Protein AF-A0ABD3VM68-F1 (afdb_monomer)

Structure (mmCIF, N/CA/C/O backbone):
data_AF-A0ABD3VM68-F1
#
_entry.id   AF-A0ABD3VM68-F1
#
loop_
_atom_site.group_PDB
_atom_site.id
_atom_site.type_symbol
_atom_site.label_atom_id
_atom_site.label_alt_id
_atom_site.label_comp_id
_atom_site.label_asym_id
_atom_site.label_entity_id
_atom_site.label_seq_id
_atom_site.pdbx_PDB_ins_code
_atom_site.Cartn_x
_atom_site.Cartn_y
_atom_site.Cartn_z
_atom_site.occupancy
_atom_site.B_iso_or_equiv
_atom_site.auth_seq_id
_atom_site.auth_comp_id
_atom_site.auth_asym_id
_atom_site.auth_atom_id
_atom_site.pdbx_PDB_model_num
ATOM 1 N N . MET A 1 1 ? 19.686 -3.189 -0.841 1.00 75.69 1 MET A N 1
ATOM 2 C CA . MET A 1 1 ? 19.330 -3.457 -2.252 1.00 75.69 1 MET A CA 1
ATOM 3 C C . MET A 1 1 ? 19.280 -4.953 -2.519 1.00 75.69 1 MET A C 1
ATOM 5 O O . MET A 1 1 ? 19.895 -5.694 -1.761 1.00 75.69 1 MET A O 1
ATOM 9 N N . GLY A 1 2 ? 18.514 -5.391 -3.524 1.00 84.12 2 GLY A N 1
ATOM 10 C CA . GLY A 1 2 ? 18.447 -6.793 -3.955 1.00 84.12 2 GLY A CA 1
ATOM 11 C C . GLY A 1 2 ? 19.368 -7.103 -5.142 1.00 84.12 2 GLY A C 1
ATOM 12 O O . GLY A 1 2 ? 20.052 -6.215 -5.642 1.00 84.12 2 GLY A O 1
ATOM 13 N N . HIS A 1 3 ? 19.389 -8.363 -5.585 1.00 90.50 3 HIS A N 1
ATOM 14 C CA . HIS A 1 3 ? 20.303 -8.884 -6.618 1.00 90.50 3 HIS A CA 1
ATOM 15 C C . HIS A 1 3 ? 19.588 -9.403 -7.878 1.00 90.50 3 HIS A C 1
ATOM 17 O O . HIS A 1 3 ? 20.193 -10.060 -8.721 1.00 90.50 3 HIS A O 1
ATOM 23 N N . HIS A 1 4 ? 18.287 -9.142 -8.007 1.00 91.50 4 HIS A N 1
ATOM 24 C CA . HIS A 1 4 ? 17.451 -9.669 -9.087 1.00 91.50 4 HIS A CA 1
ATOM 25 C C . HIS A 1 4 ? 16.913 -8.600 -10.046 1.00 91.50 4 HIS A C 1
ATOM 27 O O . HIS A 1 4 ? 15.976 -8.889 -10.795 1.00 91.50 4 HIS A O 1
ATOM 33 N N . GLY A 1 5 ? 17.484 -7.390 -10.032 1.00 86.69 5 GLY A N 1
ATOM 34 C CA . GLY A 1 5 ? 17.159 -6.344 -11.009 1.00 86.69 5 GLY A CA 1
ATOM 35 C C . GLY A 1 5 ? 17.395 -6.792 -12.457 1.00 86.69 5 GLY A C 1
ATOM 36 O O . GLY A 1 5 ? 18.094 -7.776 -12.701 1.00 86.69 5 GLY A O 1
ATOM 37 N N . ILE A 1 6 ? 16.780 -6.091 -13.410 1.00 90.06 6 ILE A N 1
ATOM 38 C CA . ILE A 1 6 ? 16.880 -6.382 -14.845 1.00 90.06 6 ILE A CA 1
ATOM 39 C C . ILE A 1 6 ? 17.162 -5.105 -15.639 1.00 90.06 6 ILE A C 1
ATOM 41 O O . ILE A 1 6 ? 16.769 -4.014 -15.234 1.00 90.06 6 ILE A O 1
ATOM 45 N N . GLY A 1 7 ? 17.789 -5.266 -16.802 1.00 86.19 7 GLY A N 1
ATOM 46 C CA . GLY A 1 7 ? 18.045 -4.182 -17.740 1.00 86.19 7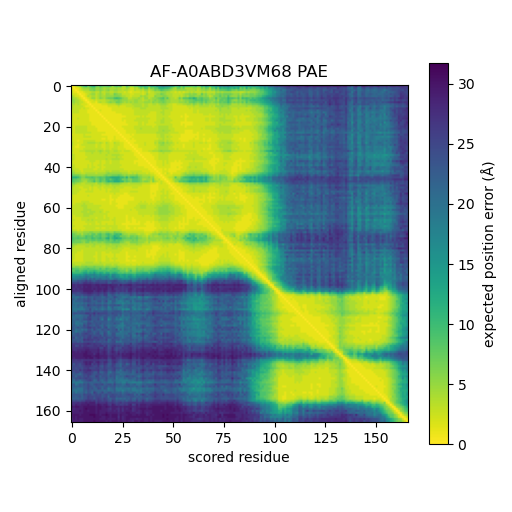 GLY A CA 1
ATOM 47 C C . GLY A 1 7 ? 19.372 -3.480 -17.484 1.00 86.19 7 GLY A C 1
ATOM 48 O O . GLY A 1 7 ? 20.139 -3.841 -16.592 1.00 86.19 7 GLY A O 1
ATOM 49 N N . MET A 1 8 ? 19.652 -2.487 -18.321 1.00 87.56 8 MET A N 1
ATOM 50 C CA . MET A 1 8 ? 20.841 -1.655 -18.200 1.00 87.56 8 MET A CA 1
ATOM 51 C C . MET A 1 8 ? 20.544 -0.474 -17.276 1.00 87.56 8 MET A C 1
ATOM 53 O O . MET A 1 8 ? 19.513 0.184 -17.426 1.00 87.56 8 MET A O 1
ATOM 57 N N . MET A 1 9 ? 21.444 -0.209 -16.328 1.00 88.69 9 MET A N 1
ATOM 58 C CA . MET A 1 9 ? 21.308 0.932 -15.428 1.00 88.69 9 MET A CA 1
ATOM 59 C C . MET A 1 9 ? 21.395 2.234 -16.226 1.00 88.69 9 MET A C 1
ATOM 61 O O . MET A 1 9 ? 22.332 2.433 -16.996 1.00 88.69 9 MET A O 1
ATOM 65 N N . THR A 1 10 ? 20.413 3.110 -16.041 1.00 93.12 10 THR A N 1
ATOM 66 C CA . THR A 1 10 ? 20.423 4.475 -16.580 1.00 93.12 10 THR A CA 1
ATOM 67 C C . THR A 1 10 ? 20.806 5.461 -15.476 1.00 93.12 10 THR A C 1
ATOM 69 O O . THR A 1 10 ? 20.719 5.114 -14.299 1.00 93.12 10 THR A O 1
ATOM 72 N N . ASP A 1 11 ? 21.156 6.701 -15.832 1.00 96.44 11 ASP A N 1
ATOM 73 C CA . ASP A 1 11 ? 21.403 7.783 -14.857 1.00 96.44 11 ASP A CA 1
ATOM 74 C C . ASP A 1 11 ? 20.227 7.943 -13.872 1.00 96.44 11 ASP A C 1
ATOM 76 O O . ASP A 1 11 ? 20.409 8.036 -12.661 1.00 96.44 11 ASP A O 1
ATOM 80 N N . ASN A 1 12 ? 18.988 7.855 -14.368 1.00 94.25 12 ASN A N 1
ATOM 81 C CA . ASN A 1 12 ? 17.793 7.884 -13.520 1.00 94.25 12 ASN A CA 1
ATOM 82 C C . ASN A 1 12 ? 17.725 6.686 -12.559 1.00 94.25 12 ASN A C 1
ATOM 84 O O . ASN A 1 12 ? 17.323 6.842 -11.406 1.00 94.25 12 ASN A O 1
ATOM 88 N N . GLY A 1 13 ? 18.121 5.498 -13.023 1.00 93.81 13 GLY A N 1
ATOM 89 C CA . GLY A 1 13 ? 18.197 4.302 -12.189 1.00 93.81 13 GLY A CA 1
ATOM 90 C C . GLY A 1 13 ? 19.233 4.441 -11.073 1.00 93.81 13 GLY A C 1
ATOM 91 O O . GLY A 1 13 ? 18.943 4.111 -9.925 1.00 93.81 13 GLY A O 1
ATOM 92 N N . GLU A 1 14 ? 20.404 4.999 -11.376 1.00 94.88 14 GLU A N 1
ATOM 93 C CA . GLU A 1 14 ? 21.450 5.263 -10.384 1.00 94.88 14 GLU A CA 1
ATOM 94 C C . GLU A 1 14 ? 20.993 6.287 -9.336 1.00 94.88 14 GLU A C 1
ATOM 96 O O . GLU A 1 14 ? 21.108 6.041 -8.135 1.00 94.88 14 GLU A O 1
ATOM 101 N N . ARG A 1 15 ? 20.358 7.386 -9.763 1.00 96.94 15 ARG A N 1
ATOM 102 C CA . ARG A 1 15 ? 19.760 8.373 -8.846 1.00 96.94 15 ARG A CA 1
ATOM 103 C C . ARG A 1 15 ? 18.705 7.751 -7.935 1.00 96.94 15 ARG A C 1
ATOM 105 O O . ARG A 1 15 ? 18.682 8.046 -6.741 1.00 96.94 15 ARG A O 1
ATOM 112 N N . LEU A 1 16 ? 17.851 6.875 -8.472 1.00 95.44 16 LEU A N 1
ATOM 113 C CA . LEU A 1 16 ? 16.853 6.158 -7.678 1.00 95.44 16 LEU A CA 1
ATOM 114 C C . LEU A 1 16 ? 17.511 5.251 -6.632 1.00 95.44 16 LEU A C 1
ATOM 116 O O . LEU A 1 16 ? 17.042 5.174 -5.494 1.00 95.44 16 LEU A O 1
ATOM 120 N N . ILE A 1 17 ? 18.596 4.570 -7.004 1.00 94.75 17 ILE A N 1
ATOM 121 C CA . ILE A 1 17 ? 19.368 3.719 -6.097 1.00 94.75 17 ILE A CA 1
ATOM 122 C C . ILE A 1 17 ? 19.980 4.544 -4.971 1.00 94.75 17 ILE A C 1
ATOM 124 O O . ILE A 1 17 ? 19.795 4.174 -3.810 1.00 94.75 17 ILE A O 1
ATOM 128 N N . ASN A 1 18 ? 20.631 5.660 -5.300 1.00 96.75 18 ASN A N 1
ATOM 129 C CA . ASN A 1 18 ? 21.248 6.553 -4.321 1.00 96.75 18 ASN A CA 1
ATOM 130 C C . ASN A 1 18 ? 20.197 7.093 -3.345 1.00 96.75 18 ASN A C 1
ATOM 132 O O . ASN A 1 18 ? 20.345 6.940 -2.134 1.00 96.75 18 ASN A O 1
ATOM 136 N N . PHE A 1 19 ? 19.062 7.579 -3.860 1.00 97.25 19 PHE A N 1
ATOM 137 C CA . PHE A 1 19 ? 17.934 8.014 -3.034 1.00 97.25 19 PHE A CA 1
ATOM 138 C C . PHE A 1 19 ? 17.450 6.908 -2.085 1.00 97.25 19 PHE A C 1
ATOM 140 O O . PHE A 1 19 ? 17.220 7.149 -0.898 1.00 97.25 19 PHE A O 1
ATOM 147 N N . CYS A 1 20 ? 17.310 5.676 -2.582 1.00 96.94 20 CYS A N 1
ATOM 148 C CA . CYS A 1 20 ? 16.874 4.560 -1.749 1.00 96.94 20 CYS A CA 1
ATOM 149 C C . CYS A 1 20 ? 17.909 4.188 -0.679 1.00 96.94 20 CYS A C 1
ATOM 151 O O . CYS A 1 20 ? 17.527 3.860 0.442 1.00 96.94 20 CYS A O 1
ATOM 153 N N . GLN A 1 21 ? 19.200 4.229 -1.007 1.00 95.56 21 GLN A N 1
ATOM 154 C CA . GLN A 1 21 ? 20.279 3.940 -0.062 1.00 95.56 21 GLN A CA 1
ATOM 155 C C . GLN A 1 21 ? 20.341 4.980 1.060 1.00 95.56 21 GLN A C 1
ATOM 157 O O . GLN A 1 21 ? 20.438 4.599 2.224 1.00 95.56 21 GLN A O 1
ATOM 162 N N . GLU A 1 22 ? 20.219 6.266 0.728 1.00 97.62 22 GLU A N 1
ATOM 163 C CA . GLU A 1 22 ? 20.254 7.366 1.699 1.00 97.62 22 GLU A CA 1
ATOM 164 C C . GLU A 1 22 ? 19.075 7.337 2.684 1.00 97.62 22 GLU A C 1
ATOM 166 O O . GLU A 1 22 ? 19.214 7.757 3.831 1.00 97.62 22 GLU A O 1
ATOM 171 N N . ASN A 1 23 ? 17.922 6.807 2.264 1.00 97.69 23 ASN A N 1
ATOM 172 C CA . ASN A 1 23 ? 16.674 6.852 3.035 1.00 97.69 23 ASN A CA 1
ATOM 173 C C . ASN A 1 23 ? 16.276 5.509 3.681 1.00 97.69 23 ASN A C 1
ATOM 175 O O . ASN A 1 23 ? 15.133 5.356 4.118 1.00 97.69 23 ASN A O 1
ATOM 179 N N . ASP A 1 24 ? 17.185 4.526 3.725 1.00 96.88 24 ASP A N 1
ATOM 180 C CA . ASP A 1 24 ? 16.896 3.145 4.152 1.00 96.88 24 ASP A CA 1
ATOM 181 C C . ASP A 1 24 ? 15.634 2.592 3.463 1.00 96.88 24 ASP A C 1
ATOM 183 O O . ASP A 1 24 ? 14.681 2.136 4.095 1.00 96.88 24 ASP A O 1
ATOM 187 N N . LEU A 1 25 ? 15.588 2.689 2.135 1.00 97.44 25 LEU A N 1
ATOM 188 C CA . LEU A 1 25 ? 14.525 2.144 1.301 1.00 97.44 25 LEU A CA 1
ATOM 189 C C . LEU A 1 25 ? 15.037 0.960 0.478 1.00 97.44 25 LEU A C 1
ATOM 191 O O . LEU A 1 25 ? 16.215 0.832 0.142 1.00 97.44 25 LEU A O 1
ATOM 195 N N . VAL A 1 26 ? 14.116 0.073 0.120 1.00 96.25 26 VAL A N 1
ATOM 196 C CA . VAL A 1 26 ? 14.404 -1.140 -0.635 1.00 96.25 26 VAL A CA 1
ATOM 197 C C . VAL A 1 26 ? 13.507 -1.211 -1.863 1.00 96.25 26 VAL A C 1
ATOM 199 O O . VAL A 1 26 ? 12.281 -1.190 -1.751 1.00 96.25 26 VAL A O 1
ATOM 202 N N . ILE A 1 27 ? 14.126 -1.356 -3.038 1.00 96.50 27 ILE A N 1
ATOM 203 C CA . ILE A 1 27 ? 13.429 -1.553 -4.314 1.00 96.50 27 ILE A CA 1
ATOM 204 C C . ILE A 1 27 ? 12.946 -3.003 -4.396 1.00 96.50 27 ILE A C 1
ATOM 206 O O . ILE A 1 27 ? 13.725 -3.922 -4.663 1.00 96.50 27 ILE A O 1
ATOM 210 N N . GLY A 1 28 ? 11.650 -3.217 -4.188 1.00 95.88 28 GLY A N 1
ATOM 211 C CA . GLY A 1 28 ? 11.039 -4.540 -4.082 1.00 95.88 28 GLY A CA 1
ATOM 212 C C . GLY A 1 28 ? 11.221 -5.415 -5.322 1.00 95.88 28 GLY A C 1
ATOM 213 O O . GLY A 1 28 ? 11.509 -6.603 -5.197 1.00 95.88 28 GLY A O 1
ATOM 214 N N . GLY A 1 29 ? 11.165 -4.816 -6.516 1.00 92.88 29 GLY A N 1
ATOM 215 C CA . GLY A 1 29 ? 11.375 -5.519 -7.790 1.00 92.88 29 GLY A CA 1
ATOM 216 C C . GLY A 1 29 ? 12.775 -6.127 -7.963 1.00 92.88 29 GLY A C 1
ATOM 217 O O . GLY A 1 29 ? 12.972 -6.940 -8.858 1.00 92.88 29 GLY A O 1
ATOM 218 N N . THR A 1 30 ? 13.740 -5.769 -7.105 1.00 93.00 30 THR A N 1
ATOM 219 C CA . THR A 1 30 ? 15.103 -6.332 -7.120 1.00 93.00 30 THR A CA 1
ATOM 220 C C . THR A 1 30 ? 15.316 -7.454 -6.102 1.00 93.00 30 THR A C 1
ATOM 222 O O . THR A 1 30 ? 16.372 -8.084 -6.115 1.00 93.00 30 THR A O 1
ATOM 225 N N . LEU A 1 31 ? 14.352 -7.715 -5.208 1.00 94.38 31 LEU A N 1
ATOM 226 C CA . LEU A 1 31 ? 14.521 -8.652 -4.088 1.00 94.38 31 LEU A CA 1
ATOM 227 C C . LEU A 1 31 ? 14.161 -10.096 -4.415 1.00 94.38 31 LEU A C 1
ATOM 229 O O . LEU A 1 31 ? 14.655 -10.999 -3.747 1.00 94.38 31 LEU A O 1
ATOM 233 N N . PHE A 1 32 ? 13.300 -10.321 -5.405 1.00 94.62 32 PHE A N 1
ATOM 234 C CA . PHE A 1 32 ? 12.731 -11.637 -5.678 1.00 94.62 32 PHE A CA 1
ATOM 235 C C . PHE A 1 32 ? 13.221 -12.190 -7.014 1.00 94.62 32 PHE A C 1
ATOM 237 O O . PHE A 1 32 ? 13.226 -11.505 -8.041 1.00 94.62 32 PHE A O 1
ATOM 244 N N . GLY A 1 33 ? 13.633 -13.456 -6.996 1.00 95.25 33 GLY A N 1
ATOM 245 C CA . GLY A 1 33 ? 14.082 -14.172 -8.180 1.00 95.25 33 GLY A CA 1
ATOM 246 C C . GLY A 1 33 ? 12.908 -14.582 -9.058 1.00 95.25 33 GLY A C 1
ATOM 247 O O . GLY A 1 33 ? 12.320 -15.638 -8.847 1.00 95.25 33 GLY A O 1
ATOM 248 N N . HIS A 1 34 ? 12.597 -13.768 -10.066 1.00 95.75 34 HIS A N 1
ATOM 249 C CA . HIS A 1 34 ? 11.583 -14.080 -11.079 1.00 95.75 34 HIS A CA 1
ATOM 250 C C . HIS A 1 34 ? 12.170 -14.191 -12.484 1.00 95.75 34 HIS A C 1
ATOM 252 O O . HIS A 1 34 ? 13.267 -13.699 -12.752 1.00 95.75 34 HIS A O 1
ATOM 258 N N . LYS A 1 35 ? 11.400 -14.792 -13.399 1.00 95.12 35 LYS A N 1
ATOM 259 C CA . LYS A 1 35 ? 11.65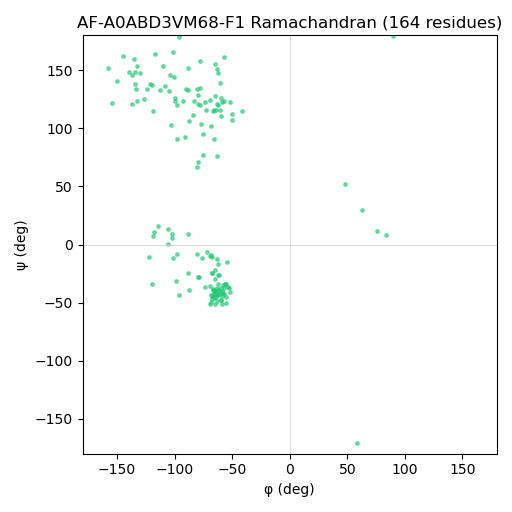7 -14.692 -14.844 1.00 95.12 35 LYS A CA 1
ATOM 260 C C . LYS A 1 35 ? 11.510 -13.239 -15.300 1.00 95.12 35 LYS A C 1
ATOM 262 O O . LYS A 1 35 ? 10.674 -12.517 -14.762 1.00 95.12 35 LYS A O 1
ATOM 267 N N . ASP A 1 36 ? 12.234 -12.851 -16.340 1.00 94.25 36 ASP A N 1
ATOM 268 C CA . ASP A 1 36 ? 12.261 -11.477 -16.866 1.00 94.25 36 ASP A CA 1
ATOM 269 C C . ASP A 1 36 ? 10.885 -10.955 -17.279 1.00 94.25 36 ASP A C 1
ATOM 271 O O . ASP A 1 36 ? 10.540 -9.799 -17.018 1.00 94.25 36 ASP A O 1
ATOM 275 N N . ILE A 1 37 ? 10.032 -11.841 -17.804 1.00 93.19 37 ILE A N 1
ATOM 276 C CA . ILE A 1 37 ? 8.642 -11.496 -18.104 1.00 93.19 37 ILE A CA 1
ATOM 277 C C . ILE A 1 37 ? 7.917 -10.953 -16.860 1.00 93.19 37 ILE A C 1
ATOM 279 O O . ILE A 1 37 ? 7.120 -10.034 -16.942 1.00 93.19 37 ILE A O 1
ATOM 283 N N . HIS A 1 38 ? 8.237 -11.433 -15.667 1.00 95.88 38 HIS A N 1
ATOM 284 C CA . HIS A 1 38 ? 7.602 -10.993 -14.430 1.00 95.88 38 HIS A CA 1
ATOM 285 C C . HIS A 1 38 ? 8.288 -9.782 -13.774 1.00 95.88 38 HIS A C 1
ATOM 287 O O . HIS A 1 38 ? 7.926 -9.430 -12.651 1.00 95.88 38 HIS A O 1
ATOM 293 N N . LYS A 1 39 ? 9.252 -9.146 -14.454 1.00 95.19 39 LYS A N 1
ATOM 294 C CA . LYS A 1 39 ? 9.995 -7.969 -13.971 1.00 95.19 39 LYS A CA 1
ATOM 295 C C . LYS A 1 39 ? 9.846 -6.734 -14.859 1.00 95.19 39 LYS A C 1
ATOM 297 O O . LYS A 1 39 ? 9.868 -5.624 -14.342 1.00 95.19 39 LYS A O 1
ATOM 302 N N . LEU A 1 40 ? 9.722 -6.921 -16.173 1.00 95.12 40 LEU A N 1
ATOM 303 C CA . LEU A 1 40 ? 9.575 -5.823 -17.135 1.00 95.12 40 LEU A CA 1
ATOM 304 C C . LEU A 1 40 ? 8.166 -5.229 -17.039 1.00 95.12 40 LEU A C 1
ATOM 306 O O . LEU A 1 40 ? 7.189 -5.962 -17.203 1.00 95.12 40 LEU A O 1
ATOM 310 N N . THR A 1 41 ? 8.076 -3.928 -16.773 1.00 95.38 41 THR A N 1
ATOM 311 C CA . THR A 1 41 ? 6.819 -3.224 -16.475 1.00 95.38 41 THR A CA 1
ATOM 312 C C . THR A 1 41 ? 6.276 -2.445 -17.662 1.00 95.38 41 THR A C 1
ATOM 314 O O . THR A 1 41 ? 5.126 -2.041 -17.628 1.00 95.38 41 THR A O 1
ATOM 317 N N . TRP A 1 42 ? 7.062 -2.271 -18.722 1.00 95.31 42 TRP A N 1
ATOM 318 C CA . TRP A 1 42 ? 6.672 -1.501 -19.897 1.00 95.31 42 TRP A CA 1
ATOM 319 C C . TRP A 1 42 ? 7.127 -2.182 -21.186 1.00 95.31 42 TRP A C 1
ATOM 321 O O . TRP A 1 42 ? 8.147 -2.881 -21.210 1.00 95.31 42 TRP A O 1
ATOM 331 N N . THR A 1 43 ? 6.361 -2.001 -22.262 1.00 94.31 43 THR A N 1
ATOM 332 C CA . THR A 1 43 ? 6.689 -2.459 -23.617 1.00 94.31 43 THR A CA 1
ATOM 333 C C . THR A 1 43 ? 6.433 -1.353 -24.629 1.00 94.31 43 THR A C 1
ATOM 335 O O . THR A 1 43 ? 5.373 -0.747 -24.628 1.00 94.31 43 THR A O 1
ATOM 338 N N . SER A 1 44 ? 7.371 -1.123 -25.546 1.00 94.25 44 SER A N 1
ATOM 339 C CA . SER A 1 44 ? 7.208 -0.103 -26.578 1.00 94.25 44 SER A CA 1
ATOM 340 C C . SER A 1 44 ? 6.058 -0.418 -27.543 1.00 94.25 44 SER A C 1
ATOM 342 O O . SER A 1 44 ? 5.750 -1.594 -27.779 1.00 94.25 44 SER A O 1
ATOM 344 N N . PRO A 1 45 ? 5.468 0.604 -28.194 1.00 90.25 45 PRO A N 1
ATOM 345 C CA . PRO A 1 45 ? 4.541 0.390 -29.298 1.00 90.25 45 PRO A CA 1
ATOM 346 C C . PRO A 1 45 ? 5.156 -0.540 -30.357 1.00 90.25 45 PRO A C 1
ATOM 348 O O . PRO A 1 45 ? 6.249 -0.293 -30.872 1.00 90.25 45 PRO A O 1
ATOM 351 N N . GLY A 1 46 ? 4.476 -1.650 -30.650 1.00 87.62 46 GLY A N 1
ATOM 352 C CA . GLY A 1 46 ? 4.970 -2.684 -31.568 1.00 87.62 46 GLY A CA 1
ATOM 353 C C . GLY A 1 46 ? 5.924 -3.719 -30.953 1.00 87.62 46 GLY A C 1
ATOM 354 O O . GLY A 1 46 ? 6.489 -4.519 -31.694 1.00 87.62 46 GLY A O 1
ATOM 355 N N . GLY A 1 47 ? 6.118 -3.730 -29.630 1.00 87.19 47 GLY A N 1
ATOM 356 C CA . GLY A 1 47 ? 6.756 -4.839 -28.910 1.00 87.19 47 GLY A CA 1
ATOM 357 C C . GLY A 1 47 ? 8.277 -4.941 -29.039 1.00 87.19 47 GLY A C 1
ATOM 358 O O . GLY A 1 47 ? 8.848 -5.964 -28.671 1.00 87.19 47 GLY A O 1
ATOM 359 N N . ARG A 1 48 ? 8.945 -3.914 -29.577 1.00 89.75 48 ARG A N 1
ATOM 360 C CA . ARG A 1 48 ? 10.379 -3.972 -29.925 1.00 89.75 48 ARG A CA 1
ATOM 361 C C . ARG A 1 48 ? 11.315 -3.793 -28.733 1.00 89.75 48 ARG A C 1
ATOM 363 O O . ARG A 1 48 ? 12.441 -4.273 -28.776 1.00 89.75 48 ARG A O 1
ATOM 370 N N . ALA A 1 49 ? 10.874 -3.076 -27.705 1.00 91.75 49 ALA A N 1
ATOM 371 C CA . ALA A 1 49 ? 11.660 -2.801 -26.513 1.00 91.75 49 ALA A CA 1
ATOM 372 C C . ALA A 1 49 ? 10.819 -3.037 -25.263 1.00 91.75 49 ALA A C 1
ATOM 374 O O . ALA A 1 49 ? 9.607 -2.829 -25.269 1.00 91.75 49 ALA A O 1
ATOM 375 N N . GLN A 1 50 ? 11.473 -3.464 -24.188 1.00 93.62 50 GLN A N 1
ATOM 376 C CA . GLN A 1 50 ? 10.858 -3.641 -22.880 1.00 93.62 50 GLN A CA 1
ATOM 377 C C . GLN A 1 50 ? 11.796 -3.090 -21.815 1.00 93.62 50 GLN A C 1
ATOM 379 O O . GLN A 1 50 ? 13.017 -3.179 -21.951 1.00 93.62 50 GLN A O 1
ATOM 384 N N . SER A 1 51 ? 11.233 -2.531 -20.752 1.00 93.25 51 SER A N 1
ATOM 385 C CA . SER A 1 51 ? 12.011 -1.955 -19.658 1.00 93.25 51 SER A CA 1
ATOM 386 C C . SER A 1 51 ? 11.320 -2.171 -18.315 1.00 93.25 51 SER A C 1
ATOM 388 O O . SER A 1 51 ? 10.135 -2.506 -18.234 1.00 93.25 51 SER A O 1
ATOM 390 N N . GLN A 1 52 ? 12.095 -2.024 -17.244 1.00 93.75 52 GLN A N 1
ATOM 391 C CA . GLN A 1 52 ? 11.586 -1.900 -15.887 1.00 93.75 52 GLN A CA 1
ATOM 392 C C . GLN A 1 52 ? 11.676 -0.421 -15.509 1.00 93.75 52 GLN A C 1
ATOM 394 O O . GLN A 1 52 ? 12.770 0.072 -15.252 1.00 93.75 52 GLN A O 1
ATOM 399 N N . ILE A 1 53 ? 10.545 0.280 -15.538 1.00 93.88 53 ILE A N 1
ATOM 400 C CA . ILE A 1 53 ? 10.466 1.719 -15.221 1.00 93.88 53 ILE A CA 1
ATOM 401 C C . ILE A 1 53 ? 9.493 2.020 -14.080 1.00 93.88 53 ILE A C 1
ATOM 403 O O . ILE A 1 53 ? 9.510 3.115 -13.527 1.00 93.88 53 ILE A O 1
ATOM 407 N N . ASP A 1 54 ? 8.705 1.025 -13.678 1.00 94.88 54 ASP A N 1
ATOM 408 C CA . ASP A 1 54 ? 7.806 1.097 -12.537 1.00 94.88 54 ASP A CA 1
ATOM 409 C C . ASP A 1 54 ? 8.398 0.293 -11.375 1.00 94.88 54 ASP A C 1
ATOM 411 O O . ASP A 1 54 ? 8.833 -0.854 -11.531 1.00 94.88 54 ASP A O 1
ATOM 415 N N . HIS A 1 55 ? 8.413 0.885 -10.181 1.00 95.31 55 HIS A N 1
ATOM 416 C CA . HIS A 1 55 ? 9.019 0.277 -9.002 1.00 95.31 55 HIS A CA 1
ATOM 417 C C . HIS A 1 55 ? 8.111 0.398 -7.780 1.00 95.31 55 HIS A C 1
ATOM 419 O O . HIS A 1 55 ? 7.552 1.453 -7.497 1.00 95.31 55 HIS A O 1
ATOM 425 N N . ILE A 1 56 ? 8.032 -0.682 -7.002 1.00 97.44 56 ILE A N 1
ATOM 426 C CA . ILE A 1 56 ? 7.474 -0.656 -5.648 1.00 97.44 56 ILE A CA 1
ATOM 427 C C . ILE A 1 56 ? 8.636 -0.593 -4.666 1.00 97.44 56 ILE A C 1
ATOM 429 O O . ILE A 1 56 ? 9.518 -1.456 -4.681 1.00 97.44 56 ILE A O 1
ATOM 433 N N . ILE A 1 57 ? 8.627 0.428 -3.816 1.00 97.50 57 ILE A N 1
ATOM 434 C CA . ILE A 1 57 ? 9.688 0.720 -2.856 1.00 97.50 57 ILE A CA 1
ATOM 435 C C . ILE A 1 57 ? 9.094 0.675 -1.451 1.00 97.50 57 ILE A C 1
ATOM 437 O O . ILE A 1 57 ? 7.994 1.171 -1.213 1.00 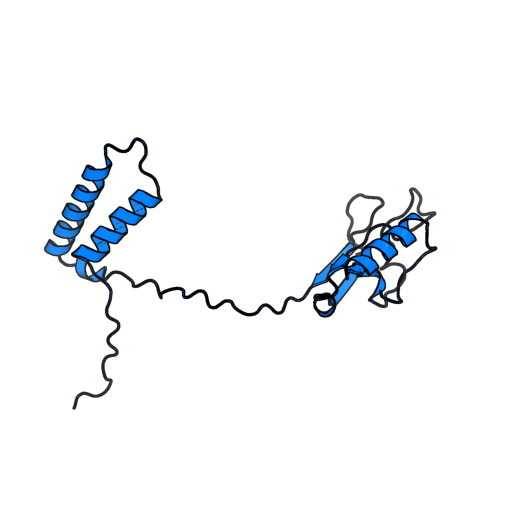97.50 57 ILE A O 1
ATOM 441 N N . ILE A 1 58 ? 9.815 0.058 -0.518 1.00 96.62 58 ILE A N 1
ATOM 442 C CA . ILE A 1 58 ? 9.396 -0.074 0.879 1.00 96.62 58 ILE A CA 1
ATOM 443 C C . ILE A 1 58 ? 10.525 0.356 1.809 1.00 96.62 58 ILE A C 1
ATOM 445 O O . ILE A 1 58 ? 11.696 0.152 1.503 1.00 96.62 58 ILE A O 1
ATOM 449 N N . ASN A 1 59 ? 10.182 0.918 2.967 1.00 96.56 59 ASN A N 1
ATOM 450 C CA . ASN A 1 59 ? 11.169 1.201 4.003 1.00 96.56 59 ASN A CA 1
ATOM 451 C C . ASN A 1 59 ? 11.856 -0.097 4.478 1.00 96.56 59 ASN A C 1
ATOM 453 O O . ASN A 1 59 ? 11.203 -1.129 4.668 1.00 96.56 59 ASN A O 1
ATOM 457 N N . GLY A 1 60 ? 13.170 -0.033 4.684 1.00 95.31 60 GLY A N 1
ATOM 458 C CA . GLY A 1 60 ? 14.053 -1.136 5.048 1.00 95.31 60 GLY A CA 1
ATOM 459 C C . GLY A 1 60 ? 13.618 -1.850 6.320 1.00 95.31 60 GLY A C 1
ATOM 460 O O . GLY A 1 60 ? 13.656 -3.084 6.372 1.00 95.31 60 GLY A O 1
ATOM 461 N N . ARG A 1 61 ? 13.046 -1.118 7.284 1.00 94.50 61 ARG A N 1
ATOM 462 C CA . ARG A 1 61 ? 12.396 -1.679 8.480 1.00 94.50 61 ARG A CA 1
ATOM 463 C C . ARG A 1 61 ? 11.320 -2.712 8.148 1.00 94.50 61 ARG A C 1
ATOM 465 O O . ARG A 1 61 ? 11.146 -3.685 8.879 1.00 94.50 61 ARG A O 1
ATOM 472 N N . TRP A 1 62 ? 10.581 -2.499 7.064 1.00 94.38 62 TRP A N 1
ATOM 473 C CA . TRP A 1 62 ? 9.461 -3.339 6.644 1.00 94.38 62 TRP A CA 1
ATOM 474 C C . TRP A 1 62 ? 9.824 -4.286 5.498 1.00 94.38 62 TRP A C 1
ATOM 476 O O . TRP A 1 62 ? 8.941 -4.981 5.000 1.00 94.38 62 TRP A O 1
ATOM 486 N N . LYS A 1 63 ? 11.104 -4.401 5.112 1.00 93.56 63 LYS A N 1
ATOM 487 C CA . LYS A 1 63 ? 11.537 -5.260 3.993 1.00 93.56 63 LYS A CA 1
ATOM 488 C C . LYS A 1 63 ? 11.040 -6.705 4.107 1.00 93.56 63 LYS A C 1
ATOM 490 O O . LYS A 1 63 ? 10.628 -7.290 3.119 1.00 93.56 63 LYS A O 1
ATOM 495 N N . HIS A 1 64 ? 10.993 -7.257 5.322 1.00 93.12 64 HIS A N 1
ATOM 496 C CA . HIS A 1 64 ? 10.508 -8.620 5.579 1.00 93.12 64 HIS A CA 1
ATOM 497 C C . HIS A 1 64 ? 8.980 -8.762 5.534 1.00 93.12 64 HIS A C 1
ATOM 499 O O . HIS A 1 64 ? 8.462 -9.876 5.553 1.00 93.12 64 HIS A O 1
ATOM 505 N N . SER A 1 65 ? 8.248 -7.646 5.506 1.00 95.94 65 SER A N 1
ATOM 506 C CA . SER A 1 65 ? 6.800 -7.647 5.280 1.00 95.94 65 SER A CA 1
ATOM 507 C C . SER A 1 65 ? 6.473 -7.822 3.803 1.00 95.94 65 SER A C 1
ATOM 509 O O . SER A 1 65 ? 5.436 -8.397 3.480 1.00 95.94 65 SER A O 1
ATOM 511 N N . LEU A 1 66 ? 7.364 -7.398 2.907 1.00 96.56 66 LEU A N 1
ATOM 512 C CA . LEU A 1 66 ? 7.230 -7.623 1.475 1.00 96.56 66 LEU A CA 1
ATOM 513 C C . LEU A 1 66 ? 7.498 -9.105 1.163 1.00 96.56 66 LEU A C 1
ATOM 515 O O . LEU A 1 66 ? 8.587 -9.609 1.417 1.00 96.56 66 LEU A O 1
ATOM 519 N N . GLN A 1 67 ? 6.485 -9.811 0.667 1.00 97.06 67 GLN A N 1
ATOM 520 C CA . GLN A 1 67 ? 6.526 -11.251 0.374 1.00 97.06 67 GLN A CA 1
ATOM 521 C C . GLN A 1 67 ? 6.778 -11.548 -1.100 1.00 97.06 67 GLN A C 1
ATOM 523 O O . GLN A 1 67 ? 7.325 -12.597 -1.422 1.00 97.06 67 GLN A O 1
ATOM 528 N N . ASP A 1 68 ? 6.316 -10.666 -1.983 1.00 97.56 68 ASP A N 1
ATOM 529 C CA . ASP A 1 68 ? 6.560 -10.766 -3.417 1.00 97.56 68 ASP A CA 1
ATOM 530 C C . ASP A 1 68 ? 6.395 -9.393 -4.077 1.00 97.56 68 ASP A C 1
ATOM 532 O O . ASP A 1 68 ? 5.611 -8.568 -3.601 1.00 97.56 68 ASP A O 1
ATOM 536 N N . VAL A 1 69 ? 7.096 -9.172 -5.187 1.00 97.62 69 VAL A N 1
ATOM 537 C CA . VAL A 1 69 ? 6.852 -8.083 -6.141 1.00 97.62 69 VAL A CA 1
ATOM 538 C C . VAL A 1 69 ? 6.957 -8.664 -7.538 1.00 97.62 69 VAL A C 1
ATOM 540 O O . VAL A 1 69 ? 7.996 -9.214 -7.903 1.00 97.62 69 VAL A O 1
ATOM 543 N N . ARG A 1 70 ? 5.877 -8.558 -8.312 1.00 97.06 70 ARG A N 1
ATOM 544 C CA . ARG A 1 70 ? 5.742 -9.269 -9.581 1.00 97.06 70 ARG A CA 1
ATOM 545 C C . ARG A 1 70 ? 4.883 -8.506 -10.579 1.00 97.06 70 ARG A C 1
ATOM 547 O O . ARG A 1 70 ? 3.835 -7.972 -10.225 1.00 97.06 70 ARG A O 1
ATOM 554 N N . VAL A 1 71 ? 5.292 -8.535 -11.843 1.00 96.94 71 VAL A N 1
ATOM 555 C CA . VAL A 1 71 ? 4.470 -8.091 -12.972 1.00 96.94 71 VAL A CA 1
ATOM 556 C C . VAL A 1 71 ? 3.456 -9.169 -13.371 1.00 96.94 71 VAL A C 1
ATOM 558 O O . VAL A 1 71 ? 3.808 -10.331 -13.623 1.00 96.94 71 VAL A O 1
ATOM 561 N N . MET A 1 72 ? 2.191 -8.767 -13.476 1.00 95.94 72 MET A N 1
ATOM 562 C CA . MET A 1 72 ? 1.054 -9.611 -13.838 1.00 95.94 72 MET A CA 1
ATOM 563 C C . MET A 1 72 ? 0.828 -9.596 -15.354 1.00 95.94 72 MET A C 1
ATOM 565 O O . MET A 1 72 ? 0.108 -8.758 -15.881 1.00 95.94 72 MET A O 1
ATOM 569 N N . ARG A 1 73 ? 1.427 -10.557 -16.067 1.00 91.00 73 ARG A N 1
ATOM 570 C CA . ARG A 1 73 ? 1.426 -10.598 -17.546 1.00 91.00 73 ARG A CA 1
ATOM 571 C C . ARG A 1 73 ? 0.072 -10.803 -18.217 1.00 91.00 73 ARG A C 1
ATOM 573 O O . ARG A 1 73 ? -0.071 -10.451 -19.377 1.00 91.00 73 ARG A O 1
ATOM 580 N N . ASN A 1 74 ? -0.890 -11.362 -17.496 1.00 88.38 74 ASN A N 1
ATOM 581 C CA . ASN A 1 74 ? -2.221 -11.654 -18.027 1.00 88.38 74 ASN A CA 1
ATOM 582 C C . ASN A 1 74 ? -3.269 -10.626 -17.574 1.00 88.38 74 ASN A C 1
ATOM 584 O O . ASN A 1 74 ? -4.456 -10.837 -17.795 1.00 88.38 74 ASN A O 1
ATOM 588 N N . ALA A 1 75 ? -2.854 -9.561 -16.882 1.00 88.44 75 ALA A N 1
ATOM 589 C CA . ALA A 1 75 ? -3.744 -8.470 -16.518 1.00 88.44 75 ALA A CA 1
ATOM 590 C C . ALA A 1 75 ? -3.755 -7.458 -17.667 1.00 88.44 75 ALA A C 1
ATOM 592 O O . ALA A 1 75 ? -2.769 -6.750 -17.867 1.00 88.44 75 ALA A O 1
ATOM 593 N N . ASP A 1 76 ? -4.851 -7.417 -18.423 1.00 87.50 76 ASP A N 1
ATOM 594 C CA . ASP A 1 76 ? -5.066 -6.371 -19.418 1.00 87.50 76 ASP A CA 1
ATOM 595 C C . ASP A 1 76 ? -5.525 -5.089 -18.714 1.00 87.50 76 ASP A C 1
ATOM 597 O O . ASP A 1 76 ? -6.534 -5.082 -18.005 1.00 87.50 76 ASP A O 1
ATOM 601 N N . ILE A 1 77 ? -4.741 -4.025 -18.876 1.00 88.94 77 ILE A N 1
ATOM 602 C CA . ILE A 1 77 ? -5.017 -2.700 -18.316 1.00 88.94 77 ILE A CA 1
ATOM 603 C C . ILE A 1 77 ? -5.176 -1.630 -19.406 1.00 88.94 77 ILE A C 1
ATOM 605 O O . ILE A 1 77 ? -5.259 -0.448 -19.081 1.00 88.94 77 ILE A O 1
ATOM 609 N N . GLY A 1 78 ? -5.204 -2.019 -20.689 1.00 90.69 78 GLY A N 1
ATOM 610 C CA . GLY A 1 78 ? -5.348 -1.080 -21.807 1.00 90.69 78 GLY A CA 1
ATOM 611 C C . GLY A 1 78 ? -4.198 -0.072 -21.940 1.00 90.69 78 GLY A C 1
ATOM 612 O O . GLY A 1 78 ? -4.420 1.048 -22.392 1.00 90.69 78 GLY A O 1
ATOM 613 N N . SER A 1 79 ? -2.983 -0.445 -21.525 1.00 92.38 79 SER A N 1
ATOM 614 C CA . SER A 1 79 ? -1.778 0.394 -21.560 1.00 92.38 79 SER A CA 1
ATOM 615 C C . SER A 1 79 ? -0.580 -0.400 -22.091 1.00 92.38 79 SER A C 1
ATOM 617 O O . SER A 1 79 ? -0.567 -1.629 -22.087 1.00 92.38 79 SER A O 1
ATOM 619 N N . ASP A 1 80 ? 0.434 0.320 -22.557 1.00 93.31 80 ASP A N 1
ATOM 620 C CA . ASP A 1 80 ? 1.785 -0.167 -22.835 1.00 93.31 80 ASP A CA 1
ATOM 621 C C . ASP A 1 80 ? 2.573 -0.549 -21.561 1.00 93.31 80 ASP A C 1
ATOM 623 O O . ASP A 1 80 ? 3.638 -1.174 -21.642 1.00 93.31 80 ASP A O 1
ATOM 627 N N . HIS A 1 81 ? 2.027 -0.235 -20.383 1.00 94.88 81 HIS A N 1
ATOM 628 C CA . HIS A 1 81 ? 2.481 -0.730 -19.090 1.00 94.88 81 HIS A CA 1
ATOM 629 C C . HIS A 1 81 ? 1.803 -2.051 -18.700 1.00 94.88 81 HIS A C 1
ATOM 631 O O . HIS A 1 81 ? 0.654 -2.332 -19.035 1.00 94.88 81 HIS A O 1
ATOM 637 N N . PHE A 1 82 ? 2.512 -2.851 -17.909 1.00 95.19 82 PHE A N 1
ATOM 638 C CA . PHE A 1 82 ? 1.981 -4.024 -17.231 1.00 95.19 82 PHE A CA 1
ATOM 639 C C . PHE A 1 82 ? 1.750 -3.736 -15.752 1.00 95.19 82 PHE A C 1
ATOM 641 O O . PHE A 1 82 ? 2.538 -3.060 -15.090 1.00 95.19 82 PHE A O 1
ATOM 648 N N . LEU A 1 83 ? 0.707 -4.350 -15.196 1.00 96.06 83 LEU A N 1
ATOM 649 C CA . LEU A 1 83 ? 0.380 -4.227 -13.782 1.00 96.06 83 LEU A CA 1
ATOM 650 C C . LEU A 1 83 ? 1.488 -4.826 -12.894 1.00 96.06 83 LEU A C 1
ATOM 652 O O . LEU A 1 83 ? 1.711 -6.040 -12.891 1.00 96.06 83 LEU A O 1
ATOM 656 N N . LEU A 1 84 ? 2.145 -3.982 -12.096 1.00 96.62 84 LEU A N 1
ATOM 657 C CA . LEU A 1 84 ? 3.105 -4.377 -11.064 1.00 96.62 84 LEU A CA 1
ATOM 658 C C . LEU A 1 84 ? 2.400 -4.525 -9.710 1.00 96.62 84 LEU A C 1
ATOM 660 O O . LEU A 1 84 ? 1.785 -3.584 -9.215 1.00 96.62 84 LEU A O 1
ATOM 664 N N . VAL A 1 85 ? 2.511 -5.697 -9.084 1.00 97.31 85 VAL A N 1
ATOM 665 C CA . VAL A 1 85 ? 1.826 -6.017 -7.824 1.00 97.31 85 VAL A CA 1
ATOM 666 C C . VAL A 1 85 ? 2.833 -6.383 -6.745 1.00 97.31 85 VAL A C 1
ATOM 668 O O . VAL A 1 85 ? 3.770 -7.142 -6.990 1.00 97.31 85 VAL A O 1
ATOM 671 N N . ALA A 1 86 ? 2.603 -5.893 -5.527 1.00 97.88 86 ALA A N 1
ATOM 672 C CA . ALA A 1 86 ? 3.300 -6.337 -4.328 1.00 97.88 86 ALA A CA 1
ATOM 673 C C . ALA A 1 86 ? 2.377 -7.155 -3.422 1.00 97.88 86 ALA A C 1
ATOM 675 O O . ALA A 1 86 ? 1.244 -6.763 -3.146 1.00 97.88 86 ALA A O 1
ATOM 676 N N . LYS A 1 87 ? 2.896 -8.260 -2.887 1.00 97.88 87 LYS A N 1
ATOM 677 C CA . LYS A 1 87 ? 2.269 -9.002 -1.794 1.00 97.88 87 LYS A CA 1
ATOM 678 C C . LYS A 1 87 ? 2.921 -8.580 -0.485 1.00 97.88 87 LYS A C 1
ATOM 680 O O . LYS A 1 87 ? 4.123 -8.765 -0.312 1.00 97.88 87 LYS A O 1
ATOM 685 N N . VAL A 1 88 ? 2.137 -8.045 0.447 1.00 97.06 88 VAL A N 1
ATOM 686 C CA . VAL A 1 88 ? 2.634 -7.537 1.734 1.00 97.06 88 VAL A CA 1
ATOM 687 C C . VAL A 1 88 ? 1.906 -8.220 2.888 1.00 97.06 88 VAL A C 1
ATOM 689 O O . VAL A 1 88 ? 0.682 -8.309 2.894 1.00 97.06 88 VAL A O 1
ATOM 692 N N . THR A 1 89 ? 2.664 -8.666 3.888 1.00 96.50 89 THR A N 1
ATOM 693 C CA . THR A 1 89 ? 2.149 -9.225 5.141 1.00 96.50 89 THR A CA 1
ATOM 694 C C . THR A 1 89 ? 2.621 -8.366 6.305 1.00 96.50 89 THR A C 1
ATOM 696 O O . THR A 1 89 ? 3.811 -8.330 6.608 1.00 96.50 89 THR A O 1
ATOM 699 N N . LEU A 1 90 ? 1.688 -7.714 7.000 1.00 91.56 90 LEU A N 1
ATOM 700 C CA . LEU A 1 90 ? 1.990 -6.890 8.170 1.00 91.56 90 LEU A CA 1
ATOM 701 C C . LEU A 1 90 ? 1.708 -7.657 9.464 1.00 91.56 90 LEU A C 1
ATOM 703 O O . LEU A 1 90 ? 0.596 -8.129 9.696 1.00 91.56 90 LEU A O 1
ATOM 707 N N . LYS A 1 91 ? 2.706 -7.733 10.348 1.00 84.50 91 LYS A N 1
ATOM 708 C CA . LYS A 1 91 ? 2.531 -8.204 11.730 1.00 84.50 91 LYS A CA 1
ATOM 709 C C . LYS A 1 91 ? 2.403 -6.998 12.651 1.00 84.50 91 LYS A C 1
ATOM 711 O O . LYS A 1 91 ? 3.398 -6.465 13.135 1.00 84.50 91 LYS A O 1
ATOM 716 N N . LEU A 1 92 ? 1.172 -6.548 12.870 1.00 85.06 92 LEU A N 1
ATOM 717 C CA . LEU A 1 92 ? 0.898 -5.400 13.729 1.00 85.06 92 LEU A CA 1
ATOM 718 C C . LEU A 1 92 ? 0.674 -5.851 15.172 1.00 85.06 92 LEU A C 1
ATOM 720 O O . LEU A 1 92 ? -0.089 -6.778 15.448 1.00 85.06 92 LEU A O 1
ATOM 724 N N . ARG A 1 93 ? 1.309 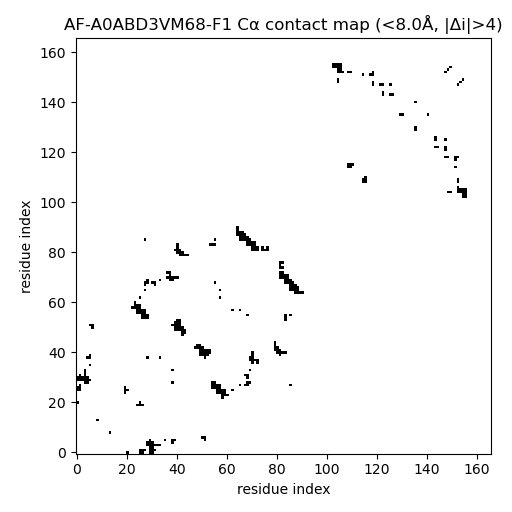-5.159 16.122 1.00 82.38 93 ARG A N 1
ATOM 725 C CA . ARG A 1 93 ? 0.969 -5.311 17.537 1.00 82.38 93 ARG A CA 1
ATOM 726 C C . ARG A 1 93 ? -0.413 -4.706 17.752 1.00 82.38 93 ARG A C 1
ATOM 728 O O . ARG A 1 93 ? -0.620 -3.527 17.478 1.00 82.38 93 ARG A O 1
ATOM 735 N N . LYS A 1 94 ? -1.343 -5.492 18.296 1.00 79.31 94 LYS A N 1
ATOM 736 C CA . LYS A 1 94 ? -2.648 -4.978 18.719 1.00 79.31 94 LYS A CA 1
ATOM 737 C C . LYS A 1 94 ? -2.434 -3.890 19.770 1.00 79.31 94 LYS A C 1
ATOM 739 O O . LYS A 1 94 ? -2.026 -4.187 20.895 1.00 79.31 94 LYS A O 1
ATOM 744 N N . VAL A 1 95 ? -2.719 -2.640 19.414 1.00 79.94 95 VAL A N 1
ATOM 745 C CA . VAL A 1 95 ? -2.816 -1.563 20.396 1.00 79.94 95 VAL A CA 1
ATOM 746 C C . VAL A 1 95 ? -4.031 -1.881 21.255 1.00 79.94 95 VAL A C 1
ATOM 748 O O . VAL A 1 95 ? -5.162 -1.936 20.770 1.00 79.94 95 VAL A O 1
ATOM 751 N N . ARG A 1 96 ?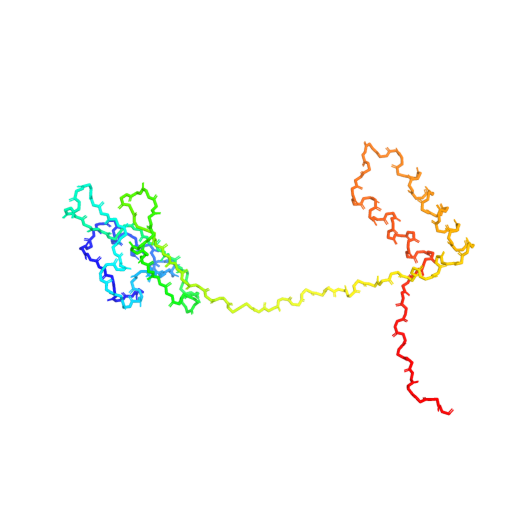 -3.798 -2.158 22.539 1.00 71.69 96 ARG A N 1
ATOM 752 C CA . ARG A 1 96 ? -4.873 -2.219 23.526 1.00 71.69 96 ARG A CA 1
ATOM 753 C C . ARG A 1 96 ? -5.274 -0.780 23.819 1.00 71.69 96 ARG A C 1
ATOM 755 O O . ARG A 1 96 ? -4.880 -0.225 24.836 1.00 71.69 96 ARG A O 1
ATOM 762 N N . ILE A 1 97 ? -6.023 -0.167 22.906 1.00 65.25 97 ILE A N 1
ATOM 763 C CA . ILE A 1 97 ? -6.842 0.977 23.289 1.00 65.25 97 ILE A CA 1
ATOM 764 C C . ILE A 1 97 ? -7.729 0.419 24.393 1.00 65.25 97 ILE A C 1
ATOM 766 O O . ILE A 1 97 ? -8.347 -0.635 24.205 1.00 65.25 97 ILE A O 1
ATOM 770 N N . GLY A 1 98 ? -7.696 1.041 25.568 1.00 60.62 98 GLY A N 1
ATOM 771 C CA . GLY A 1 98 ? -8.631 0.742 26.638 1.00 60.62 98 GLY A CA 1
ATOM 772 C C . GLY A 1 98 ? -10.023 1.096 26.144 1.00 60.62 98 GLY A C 1
ATOM 773 O O . GLY A 1 98 ? -10.553 2.142 26.490 1.00 60.62 98 GLY A O 1
ATOM 774 N N . ILE A 1 99 ? -10.602 0.249 25.292 1.00 55.97 99 ILE A N 1
ATOM 775 C CA . ILE A 1 99 ? -12.020 0.259 25.002 1.00 55.97 99 ILE A CA 1
ATOM 776 C C . ILE A 1 99 ? -12.615 -0.144 26.339 1.00 55.97 99 ILE A C 1
ATOM 778 O O . ILE A 1 99 ? -12.698 -1.332 26.665 1.00 55.97 99 ILE A O 1
ATOM 782 N N . SER A 1 100 ? -12.919 0.861 27.163 1.00 60.06 100 SER A N 1
ATOM 783 C CA . SER A 1 100 ? -13.870 0.718 28.250 1.00 60.06 100 SER A CA 1
ATOM 784 C C . SER A 1 100 ? -14.997 -0.107 27.657 1.00 60.06 100 SER A C 1
ATOM 786 O O . SER A 1 100 ? -15.575 0.296 26.646 1.00 60.06 100 SER A O 1
ATOM 788 N N . ARG A 1 101 ? -15.212 -1.329 28.160 1.00 59.59 101 ARG A N 1
ATOM 789 C CA . ARG A 1 101 ? -16.358 -2.128 27.726 1.00 59.59 101 ARG A CA 1
ATOM 790 C C . ARG A 1 101 ? -17.545 -1.192 27.863 1.00 59.59 101 ARG A C 1
ATOM 792 O O . ARG A 1 101 ? -17.828 -0.815 28.997 1.00 59.59 101 ARG A O 1
ATOM 799 N N . ASN A 1 102 ? -18.153 -0.783 26.744 1.00 65.94 102 ASN A N 1
ATOM 800 C CA . ASN A 1 102 ? -19.276 0.146 26.770 1.00 65.94 102 ASN A CA 1
ATOM 801 C C . ASN A 1 102 ? -20.272 -0.415 27.775 1.00 65.94 102 ASN A C 1
ATOM 803 O O . ASN A 1 102 ? -20.851 -1.485 27.553 1.00 65.94 102 ASN A O 1
ATOM 807 N N . LYS A 1 103 ? -20.364 0.242 28.935 1.00 78.75 103 LYS A N 1
ATOM 808 C CA . LYS A 1 103 ? -21.284 -0.173 29.977 1.00 78.75 103 LYS A CA 1
ATOM 809 C C . LYS A 1 103 ? -22.662 -0.029 29.342 1.00 78.75 103 LYS A C 1
ATOM 811 O O . LYS A 1 103 ? -23.007 1.036 28.840 1.00 78.75 103 LYS A O 1
ATOM 816 N N . ARG A 1 104 ? -23.403 -1.130 29.248 1.00 87.44 104 ARG A N 1
ATOM 817 C CA . ARG A 1 104 ? -24.726 -1.120 28.620 1.00 87.44 104 ARG A CA 1
ATOM 818 C C . ARG A 1 104 ? -25.728 -0.584 29.631 1.00 87.44 104 ARG A C 1
ATOM 820 O O . ARG A 1 104 ? -25.692 -1.022 30.781 1.00 87.44 104 ARG A O 1
ATOM 827 N N . PHE A 1 105 ? -26.598 0.328 29.212 1.00 92.06 105 PHE A N 1
ATOM 828 C CA . PHE A 1 105 ? -27.712 0.766 30.046 1.00 92.06 105 PHE A CA 1
ATOM 829 C C . PHE A 1 105 ? -28.652 -0.401 30.353 1.00 92.06 105 PHE A C 1
ATOM 831 O O . PHE A 1 105 ? -28.814 -1.313 29.535 1.00 92.06 105 PHE A O 1
ATOM 838 N N . ASP A 1 106 ? -29.258 -0.379 31.536 1.00 92.12 106 ASP A N 1
ATOM 839 C CA . ASP A 1 106 ? -30.251 -1.371 31.948 1.00 92.12 106 ASP A CA 1
ATOM 840 C C . ASP A 1 106 ? -31.628 -1.059 31.338 1.00 92.12 106 ASP A C 1
ATOM 842 O O . ASP A 1 106 ? -32.561 -0.615 32.005 1.00 92.12 106 ASP A O 1
ATOM 846 N N . VAL A 1 107 ? -31.740 -1.254 30.021 1.00 92.75 107 VAL A N 1
ATOM 847 C CA . VAL A 1 107 ? -32.962 -0.964 29.249 1.00 92.75 107 VAL A CA 1
ATOM 848 C C . VAL A 1 107 ? -34.163 -1.810 29.678 1.00 92.75 107 VAL A C 1
ATOM 850 O O . VAL A 1 107 ? -35.296 -1.437 29.387 1.00 92.75 107 VAL A O 1
ATOM 853 N N . ASP A 1 108 ? -33.949 -2.912 30.406 1.00 93.56 108 ASP A N 1
ATOM 854 C CA . ASP A 1 108 ? -35.038 -3.720 30.960 1.00 93.56 108 ASP A CA 1
ATOM 855 C C . ASP A 1 108 ? -35.885 -2.921 31.964 1.00 93.56 108 ASP A C 1
ATOM 857 O O . ASP A 1 108 ? -37.087 -3.170 32.079 1.00 93.56 108 ASP A O 1
ATOM 861 N N . LYS A 1 109 ? -35.315 -1.896 32.616 1.00 92.38 109 LYS A N 1
ATOM 862 C CA . LYS A 1 109 ? -36.062 -0.991 33.502 1.00 92.38 109 LYS A CA 1
ATOM 863 C C . LYS A 1 109 ? -37.168 -0.214 32.787 1.00 92.38 109 LYS A C 1
ATOM 865 O O . LYS A 1 109 ? -38.172 0.106 33.418 1.00 92.38 109 LYS A O 1
ATOM 870 N N . LEU A 1 110 ? -37.047 0.021 31.477 1.00 94.50 110 LEU A N 1
ATOM 871 C CA . LEU A 1 110 ? -38.078 0.698 30.677 1.00 94.50 110 LEU A CA 1
ATOM 872 C C . LEU A 1 110 ? -39.367 -0.126 30.525 1.00 94.50 110 LEU A C 1
ATOM 874 O O . LEU A 1 110 ? -40.376 0.403 30.062 1.00 94.50 110 LEU A O 1
ATOM 878 N N . LYS A 1 111 ? -39.366 -1.408 30.921 1.00 94.00 111 LYS A N 1
ATOM 879 C CA . LYS A 1 111 ? -40.593 -2.212 31.032 1.00 94.00 111 LYS A CA 1
ATOM 880 C C . LYS A 1 111 ? -41.506 -1.709 32.155 1.00 94.00 111 LYS A C 1
ATOM 882 O O . LYS A 1 111 ? -42.711 -1.932 32.099 1.00 94.00 111 LYS A O 1
ATOM 887 N N . ASN A 1 112 ? -40.955 -1.027 33.162 1.00 94.81 112 ASN A N 1
ATOM 888 C CA . ASN A 1 112 ? -41.743 -0.360 34.189 1.00 94.81 112 ASN A CA 1
ATOM 889 C C . ASN A 1 112 ? -42.267 0.979 33.650 1.00 94.81 112 ASN A C 1
ATOM 891 O O . ASN A 1 112 ? -41.484 1.864 33.302 1.00 94.81 112 ASN A O 1
ATOM 895 N N . SER A 1 113 ? -43.592 1.141 33.628 1.00 95.12 113 SER A N 1
ATOM 896 C CA . SER A 1 113 ? -44.247 2.344 33.100 1.00 95.12 113 SER A CA 1
ATOM 897 C C . SER A 1 113 ? -43.782 3.632 33.785 1.00 95.12 113 SER A C 1
ATOM 899 O O . SER A 1 113 ? -43.595 4.638 33.108 1.00 95.12 113 SER A O 1
ATOM 901 N N . LYS A 1 114 ? -43.530 3.594 35.101 1.00 95.56 114 LYS A N 1
ATOM 902 C CA . LYS A 1 114 ? -43.086 4.764 35.868 1.00 95.56 114 LYS A CA 1
ATOM 903 C C . LYS A 1 114 ? -41.679 5.204 35.459 1.00 95.56 114 LYS A C 1
ATOM 905 O O . LYS A 1 114 ? -41.446 6.381 35.222 1.00 95.56 114 LYS A O 1
ATOM 910 N N . VAL A 1 115 ? -40.765 4.245 35.303 1.00 94.25 115 VAL A N 1
ATOM 911 C CA . VAL A 1 115 ? -39.376 4.512 34.888 1.00 94.25 115 VAL A CA 1
ATOM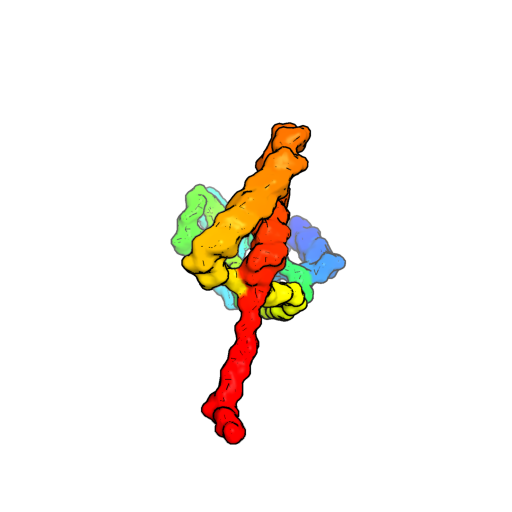 912 C C . VAL A 1 115 ? -39.316 4.979 33.434 1.00 94.25 115 VAL A C 1
ATOM 914 O O . VAL A 1 115 ? -38.510 5.833 33.080 1.00 94.25 115 VAL A O 1
ATOM 917 N N . LYS A 1 116 ? -40.187 4.442 32.572 1.00 95.31 116 LYS A N 1
ATOM 918 C CA . LYS A 1 116 ? -40.313 4.894 31.183 1.00 95.31 116 LYS A CA 1
ATOM 919 C C . LYS A 1 116 ? -40.764 6.353 31.101 1.00 95.31 116 LYS A C 1
ATOM 921 O O . LYS A 1 116 ? -40.235 7.108 30.283 1.00 95.31 116 LYS A O 1
ATOM 926 N N . GLU A 1 117 ? -41.742 6.737 31.914 1.00 96.06 117 GLU A N 1
ATOM 927 C CA . GLU A 1 117 ? -42.233 8.113 31.980 1.00 96.06 117 GLU A CA 1
ATOM 928 C C . GLU A 1 117 ? -41.160 9.057 32.528 1.00 96.06 117 GLU A C 1
ATOM 930 O O . GLU A 1 117 ? -40.859 10.062 31.888 1.00 96.06 117 GLU A O 1
ATOM 935 N N . GLU A 1 118 ? -40.496 8.671 33.617 1.00 96.12 118 GLU A N 1
ATOM 936 C CA . GLU A 1 118 ? -39.363 9.400 34.194 1.00 96.12 118 GLU A CA 1
ATOM 937 C C . GLU A 1 118 ? -38.243 9.620 33.167 1.00 96.12 118 GLU A C 1
ATOM 939 O O . GLU A 1 118 ? -37.847 10.756 32.922 1.00 96.12 118 GLU A O 1
ATOM 944 N N . PHE A 1 119 ? -37.813 8.567 32.462 1.00 96.06 119 PHE A N 1
ATOM 945 C CA . PHE A 1 119 ? -36.816 8.679 31.392 1.00 96.06 119 PHE A CA 1
ATOM 946 C C . PHE A 1 119 ? -37.259 9.637 30.281 1.00 96.06 119 PHE A C 1
ATOM 948 O O . PHE A 1 119 ? -36.463 10.437 29.794 1.00 96.06 119 PHE A O 1
ATOM 955 N N . SER A 1 120 ? -38.535 9.579 29.892 1.00 95.38 120 SER A N 1
ATOM 956 C CA . SER A 1 120 ? -39.088 10.445 28.846 1.00 95.38 120 SER A CA 1
ATOM 957 C C . SER A 1 120 ? -39.103 11.916 29.269 1.00 95.38 120 SER A C 1
ATOM 959 O O . SER A 1 120 ? -38.809 12.785 28.451 1.00 95.38 120 SER A O 1
ATOM 961 N N . VAL A 1 121 ? -39.420 12.200 30.537 1.00 95.06 121 VAL A N 1
ATOM 962 C CA . VAL A 1 121 ? -39.398 13.555 31.106 1.00 95.06 121 VAL A CA 1
ATOM 963 C C . VAL A 1 121 ? -37.965 14.073 31.203 1.00 95.06 121 VAL A C 1
ATOM 965 O O . VAL A 1 121 ? -37.683 15.155 30.691 1.00 95.06 121 VAL A O 1
ATOM 968 N N . THR A 1 122 ? -37.041 13.293 31.770 1.00 94.38 122 THR A N 1
ATOM 969 C CA . THR A 1 122 ? -35.622 13.667 31.870 1.00 94.38 122 THR A CA 1
ATOM 970 C C . THR A 1 122 ? -35.024 13.956 30.496 1.00 94.38 122 THR A C 1
ATOM 972 O O . THR A 1 122 ? -34.317 14.949 30.321 1.00 94.38 122 THR A O 1
ATOM 975 N N . LEU A 1 123 ? -35.338 13.127 29.498 1.00 94.06 123 LEU A N 1
ATOM 976 C CA . LEU A 1 123 ? -34.843 13.316 28.141 1.00 94.06 123 LEU A CA 1
ATOM 977 C C . LEU A 1 123 ? -35.418 14.580 27.487 1.00 94.06 123 LEU A C 1
ATOM 979 O O . LEU A 1 123 ? -34.662 15.348 26.897 1.00 94.06 123 LEU A O 1
ATOM 983 N N . ARG A 1 124 ? -36.729 14.830 27.625 1.00 91.88 124 ARG A N 1
ATOM 984 C CA . ARG A 1 124 ? -37.365 16.059 27.119 1.00 91.88 124 ARG A CA 1
ATOM 985 C C . ARG A 1 124 ? -36.756 17.305 27.745 1.00 91.88 124 ARG A C 1
ATOM 987 O O . ARG A 1 124 ? -36.367 18.196 27.008 1.00 91.88 124 ARG A O 1
ATOM 994 N N . ASN A 1 125 ? -36.593 17.329 29.066 1.00 91.75 125 ASN A N 1
ATOM 995 C CA . ASN A 1 125 ? -36.016 18.477 29.767 1.00 91.75 125 ASN A CA 1
ATOM 996 C C . ASN A 1 125 ? -34.597 18.791 29.271 1.00 91.75 125 ASN A C 1
ATOM 998 O O . ASN A 1 125 ? -34.248 19.954 29.083 1.00 91.75 125 ASN A O 1
ATOM 1002 N N . ARG A 1 126 ? -33.789 17.754 29.015 1.00 89.75 126 ARG A N 1
ATOM 1003 C CA . ARG A 1 126 ? -32.433 17.917 28.472 1.00 89.75 126 ARG A CA 1
ATOM 1004 C C . ARG A 1 126 ? -32.433 18.455 27.045 1.00 89.75 126 ARG A C 1
ATOM 1006 O O . ARG A 1 126 ? -31.575 19.266 26.730 1.00 89.75 126 ARG A O 1
ATOM 1013 N N . PHE A 1 127 ? -33.374 18.0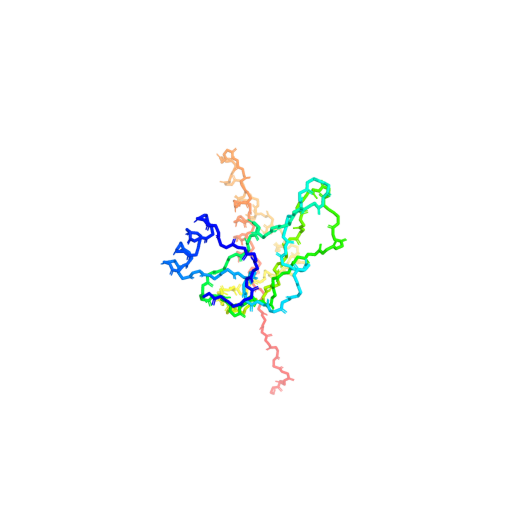36 26.200 1.00 87.00 127 PHE A N 1
ATOM 1014 C CA . PHE A 1 127 ? -33.496 18.580 24.845 1.00 87.00 127 PHE A CA 1
ATOM 1015 C C . PHE A 1 127 ? -34.065 19.998 24.823 1.00 87.00 127 PHE A C 1
ATOM 1017 O O . PHE A 1 127 ? -33.573 20.808 24.050 1.00 87.00 127 PHE A O 1
ATOM 1024 N N . SER A 1 128 ? -35.015 20.330 25.700 1.00 85.44 128 SER A N 1
ATOM 1025 C CA . SER A 1 128 ? -35.531 21.699 25.825 1.00 85.44 128 SER A CA 1
ATOM 1026 C C . SER A 1 128 ? -34.445 22.687 26.259 1.00 85.44 128 SER A C 1
ATOM 1028 O O . SER A 1 128 ? -34.414 23.810 25.778 1.00 85.44 128 SER A O 1
ATOM 1030 N N . ALA A 1 129 ? -33.486 22.258 27.087 1.00 78.81 129 ALA A N 1
ATOM 1031 C CA . ALA A 1 129 ? -32.310 23.064 27.429 1.00 78.81 129 ALA A CA 1
ATOM 1032 C C . ALA A 1 129 ? -31.314 23.263 26.262 1.00 78.81 129 ALA A C 1
ATOM 1034 O O . ALA A 1 129 ? -30.375 24.042 26.398 1.00 78.81 129 ALA A O 1
ATOM 1035 N N . LEU A 1 130 ? -31.489 22.549 25.143 1.00 77.81 130 LEU A N 1
ATOM 1036 C CA . LEU A 1 130 ? -30.653 22.633 23.939 1.00 77.81 130 LEU A CA 1
ATOM 1037 C C . LEU A 1 130 ? -31.345 23.383 22.782 1.00 77.81 130 LEU A C 1
ATOM 1039 O O . LEU A 1 130 ? -30.748 23.507 21.716 1.00 77.81 130 LEU A O 1
ATOM 1043 N N . GLU A 1 131 ? -32.580 23.871 22.960 1.00 71.75 131 GLU A N 1
ATOM 1044 C CA . GLU A 1 131 ? -33.359 24.544 21.901 1.00 71.75 131 GLU A CA 1
ATOM 1045 C C . GLU A 1 131 ? -32.771 25.902 21.472 1.00 71.75 131 GLU A C 1
ATOM 1047 O O . GLU A 1 131 ? -32.966 26.310 20.329 1.00 71.75 131 GLU A O 1
ATOM 1052 N N . ASP A 1 132 ? -31.996 26.562 22.339 1.00 69.25 132 ASP A N 1
ATOM 1053 C CA . ASP A 1 132 ? -31.339 27.844 22.040 1.00 69.25 132 ASP A CA 1
ATOM 1054 C C . ASP A 1 132 ? -30.038 27.694 21.216 1.00 69.25 132 ASP A C 1
ATOM 1056 O O . ASP A 1 132 ? -29.465 28.687 20.756 1.00 69.25 132 ASP A O 1
ATOM 1060 N N . GLU A 1 133 ? -29.545 26.466 20.995 1.00 69.31 133 GLU A N 1
ATOM 1061 C CA . GLU A 1 133 ? -28.389 26.225 20.128 1.00 69.31 133 GLU A CA 1
ATOM 1062 C C . GLU A 1 133 ? -28.813 26.153 18.651 1.00 69.31 133 GLU A C 1
ATOM 1064 O O . GLU A 1 133 ? -29.615 25.319 18.242 1.00 69.31 133 GLU A O 1
ATOM 1069 N N . THR A 1 134 ? -28.210 27.007 17.817 1.00 63.53 134 THR A N 1
ATOM 1070 C CA . THR A 1 134 ? -28.535 27.184 16.381 1.00 63.53 134 THR A CA 1
ATOM 1071 C C . THR A 1 134 ? -28.504 25.912 15.514 1.00 63.53 134 THR A C 1
ATOM 1073 O O . THR A 1 134 ? -29.045 25.926 14.408 1.00 63.53 134 THR A O 1
ATOM 1076 N N . ALA A 1 135 ? -27.909 24.810 15.986 1.00 68.69 135 ALA A N 1
ATOM 1077 C CA . ALA A 1 135 ? -27.997 23.502 15.343 1.00 68.69 135 ALA A CA 1
ATOM 1078 C C . ALA A 1 135 ? -27.793 22.361 16.351 1.00 68.69 135 ALA A C 1
ATOM 1080 O O . ALA A 1 135 ? -26.728 22.227 16.956 1.00 68.69 135 ALA A O 1
ATOM 1081 N N . LEU A 1 136 ? -28.782 21.471 16.465 1.00 76.69 136 LEU A N 1
ATOM 1082 C CA . LEU A 1 136 ? -28.658 20.241 17.242 1.00 76.69 136 LEU A CA 1
ATOM 1083 C C . LEU A 1 136 ? -27.665 19.289 16.550 1.00 76.69 136 LEU A C 1
ATOM 1085 O O . LEU A 1 136 ? -27.987 18.644 15.551 1.00 76.69 136 LEU A O 1
ATOM 1089 N N . THR A 1 137 ? -26.436 19.209 17.057 1.00 86.31 137 THR A N 1
ATOM 1090 C CA . THR A 1 137 ? -25.419 18.301 16.509 1.00 86.31 137 THR A CA 1
ATOM 1091 C C . THR A 1 137 ? -25.652 16.854 16.960 1.00 86.31 137 THR A C 1
ATOM 1093 O O . THR A 1 137 ? -26.267 16.589 17.996 1.00 86.31 137 THR A O 1
ATOM 1096 N N . ILE A 1 138 ? -25.110 15.892 16.204 1.00 85.50 138 ILE A N 1
ATOM 1097 C CA . ILE A 1 138 ? -25.106 14.467 16.588 1.00 85.50 138 ILE A CA 1
ATOM 1098 C C . ILE A 1 138 ? -24.436 14.266 17.957 1.00 85.50 138 ILE A C 1
ATOM 1100 O O . ILE A 1 138 ? -24.861 13.410 18.734 1.00 85.50 138 ILE A O 1
ATOM 1104 N N . ASP A 1 139 ? -23.422 15.068 18.279 1.00 87.50 139 ASP A N 1
ATOM 1105 C CA . ASP A 1 139 ? -22.721 14.988 19.558 1.00 87.50 139 ASP A CA 1
ATOM 1106 C C . ASP A 1 139 ? -23.615 15.424 20.721 1.00 87.50 139 ASP A C 1
ATOM 1108 O O . ASP A 1 139 ? -23.697 14.717 21.729 1.00 87.50 139 ASP A O 1
ATOM 1112 N N . ASN A 1 140 ? -24.364 16.518 20.556 1.00 87.31 140 ASN A N 1
ATOM 1113 C CA . ASN A 1 140 ? -25.312 16.997 21.564 1.00 87.31 140 ASN A CA 1
ATOM 1114 C C . ASN A 1 140 ? -26.467 16.008 21.764 1.00 87.31 140 ASN A C 1
ATOM 1116 O O . ASN A 1 140 ? -26.828 15.701 22.903 1.00 87.31 140 ASN A O 1
ATOM 1120 N N . PHE A 1 141 ? -26.975 15.420 20.676 1.00 88.69 141 PHE A N 1
ATOM 1121 C CA . PHE A 1 141 ? -27.970 14.348 20.740 1.00 88.69 141 PHE A CA 1
ATOM 1122 C C . PHE A 1 141 ? -27.457 13.135 21.531 1.00 88.69 141 PHE A C 1
ATOM 1124 O O . PHE A 1 141 ? -28.104 12.671 22.475 1.00 88.69 141 PHE A O 1
ATOM 1131 N N . ASN A 1 142 ? -26.267 12.634 21.183 1.00 90.62 142 ASN A N 1
ATOM 1132 C CA . ASN A 1 142 ? -25.665 11.478 21.847 1.00 90.62 142 ASN A CA 1
ATOM 1133 C C . ASN A 1 142 ? -25.376 11.754 23.326 1.00 90.62 142 ASN A C 1
ATOM 1135 O O . ASN A 1 142 ? -25.554 10.866 24.164 1.00 90.62 142 ASN A O 1
ATOM 1139 N N . LYS A 1 143 ? -24.958 12.979 23.659 1.00 90.81 143 LYS A N 1
ATOM 1140 C CA . LYS A 1 143 ? -24.708 13.413 25.033 1.00 90.81 143 LYS A CA 1
ATOM 1141 C C . LYS A 1 143 ? -25.994 13.430 25.860 1.00 90.81 143 LYS A C 1
ATOM 1143 O O . LYS A 1 143 ? -26.027 12.786 26.906 1.00 90.81 143 LYS A O 1
ATOM 1148 N N . ALA A 1 144 ? -27.059 14.066 25.368 1.00 91.31 144 ALA A N 1
ATOM 1149 C CA . ALA A 1 144 ? -28.348 14.126 26.060 1.00 91.31 144 ALA A CA 1
ATOM 1150 C C . ALA A 1 144 ? -28.933 12.725 26.313 1.00 91.31 144 ALA A C 1
ATOM 1152 O O . ALA A 1 144 ? -29.347 12.409 27.431 1.00 91.31 144 ALA A O 1
ATOM 1153 N N . MET A 1 145 ? -28.882 11.850 25.301 1.00 92.19 145 MET A N 1
ATOM 1154 C CA . MET A 1 145 ? -29.306 10.450 25.417 1.00 92.19 145 MET A CA 1
ATOM 1155 C C . MET A 1 145 ? -28.485 9.674 26.453 1.00 92.19 145 MET A C 1
ATOM 1157 O O . MET A 1 145 ? -29.038 8.895 27.232 1.00 92.19 145 MET A O 1
ATOM 1161 N N . LYS A 1 146 ? -27.163 9.872 26.470 1.00 92.38 146 LYS A N 1
ATOM 1162 C CA . LYS A 1 146 ? -26.266 9.193 27.407 1.00 92.38 146 LYS A CA 1
ATOM 1163 C C . LYS A 1 146 ? -26.510 9.645 28.845 1.00 92.38 146 LYS A C 1
ATOM 1165 O O . LYS A 1 146 ? -26.628 8.791 29.714 1.00 92.38 146 LYS A O 1
ATOM 1170 N N . GLU A 1 147 ? -26.608 10.946 29.093 1.00 92.69 147 GLU A N 1
ATOM 1171 C CA . GLU A 1 147 ? -26.806 11.493 30.440 1.00 92.69 147 GLU A CA 1
ATOM 1172 C C . GLU A 1 147 ? -28.170 11.098 31.021 1.00 92.69 147 GLU A C 1
ATOM 1174 O O . GLU A 1 147 ? -28.239 10.651 32.164 1.00 92.69 147 GLU A O 1
ATOM 1179 N N . ALA A 1 148 ? -29.243 11.151 30.219 1.00 94.44 148 ALA A N 1
ATOM 1180 C CA . ALA A 1 148 ? -30.555 10.649 30.636 1.00 94.44 148 ALA A CA 1
ATOM 1181 C C . ALA A 1 148 ? -30.517 9.142 30.952 1.00 94.44 148 ALA A C 1
ATOM 1183 O O . ALA A 1 148 ? -31.133 8.675 31.913 1.00 94.44 148 ALA A O 1
ATOM 1184 N N . GLY A 1 149 ? -29.777 8.368 30.151 1.00 94.12 149 GLY A N 1
ATOM 1185 C CA . GLY A 1 149 ? -29.579 6.937 30.378 1.00 94.12 149 GLY A CA 1
ATOM 1186 C C . GLY A 1 149 ? -28.802 6.647 31.662 1.00 94.12 149 GLY A C 1
ATOM 1187 O O . GLY A 1 149 ? -29.162 5.731 32.400 1.00 94.12 149 GLY A O 1
ATOM 1188 N N . GLU A 1 150 ? -27.759 7.424 31.956 1.00 93.56 150 GLU A N 1
ATOM 1189 C CA . GLU A 1 150 ? -26.961 7.292 33.181 1.00 93.56 150 GLU A CA 1
ATOM 1190 C C . GLU A 1 150 ? -27.783 7.596 34.432 1.00 93.56 150 GLU A C 1
ATOM 1192 O O . GLU A 1 150 ? -27.691 6.847 35.405 1.00 93.56 150 GLU A O 1
ATOM 1197 N N . GLU A 1 151 ? -28.604 8.643 34.376 1.00 94.44 151 GLU A N 1
ATOM 1198 C CA . GLU A 1 151 ? -29.434 9.105 35.486 1.00 94.44 151 GLU A CA 1
ATOM 1199 C C . GLU A 1 151 ? -30.567 8.125 35.816 1.00 94.44 151 GLU A C 1
ATOM 1201 O O . GLU A 1 151 ? -30.710 7.707 36.964 1.00 94.44 151 GLU A O 1
ATOM 1206 N N . VAL A 1 152 ? -31.347 7.712 34.811 1.00 95.69 152 VAL A N 1
ATOM 1207 C CA . VAL A 1 152 ? -32.594 6.964 35.048 1.00 95.69 152 VAL A CA 1
ATOM 1208 C C . VAL A 1 152 ? -32.393 5.452 34.943 1.00 95.69 152 VAL A C 1
ATOM 1210 O O . VAL A 1 152 ? -32.886 4.671 35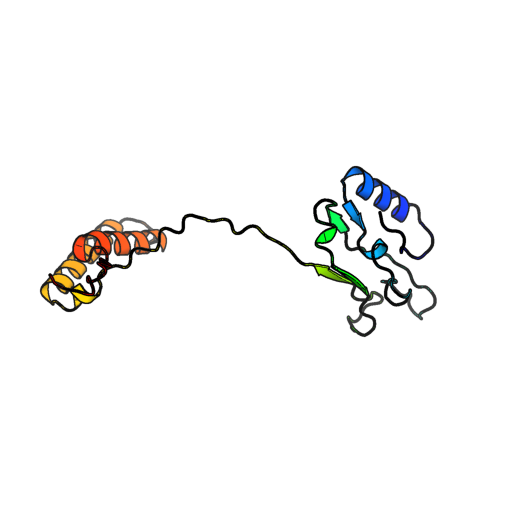.763 1.00 95.69 152 VAL A O 1
ATOM 1213 N N . LEU A 1 153 ? -31.656 4.995 33.928 1.00 94.06 153 LEU A N 1
ATOM 1214 C CA . LEU A 1 153 ? -31.478 3.562 33.684 1.00 94.06 153 LEU A CA 1
ATOM 1215 C C . LEU A 1 153 ? -30.291 3.020 34.476 1.00 94.06 153 LEU A C 1
ATOM 1217 O O . LEU A 1 153 ? -30.351 1.915 35.025 1.00 94.06 153 LEU A O 1
ATOM 1221 N N . GLY A 1 154 ? -29.214 3.797 34.567 1.00 91.81 154 GLY A N 1
ATOM 1222 C CA . GLY A 1 154 ? -27.934 3.314 35.055 1.00 91.81 154 GLY A CA 1
ATOM 1223 C C . GLY A 1 154 ? -27.420 2.137 34.220 1.00 91.81 154 GLY A C 1
ATOM 1224 O O . GLY A 1 154 ? -27.952 1.781 33.165 1.00 91.81 154 GLY A O 1
ATOM 1225 N N . TYR A 1 155 ? -26.354 1.503 34.690 1.00 90.50 155 TYR A N 1
ATOM 1226 C CA . TYR A 1 155 ? -25.669 0.457 33.938 1.00 90.50 155 TYR A CA 1
ATOM 1227 C C . TYR A 1 155 ? -26.051 -0.948 34.398 1.00 90.50 155 TYR A C 1
ATOM 1229 O O . TYR A 1 155 ? -26.204 -1.211 35.590 1.00 90.50 155 TYR A O 1
ATOM 1237 N N . ARG A 1 156 ? -26.135 -1.880 33.446 1.00 86.69 156 ARG A N 1
ATOM 1238 C CA . ARG A 1 156 ? -26.404 -3.290 33.723 1.00 86.69 156 ARG A CA 1
ATOM 1239 C C . ARG A 1 156 ? -25.271 -3.884 34.561 1.00 86.69 156 ARG A C 1
ATOM 1241 O O . ARG A 1 156 ? -24.115 -3.918 34.133 1.00 86.69 156 ARG A O 1
ATOM 1248 N N . ASN A 1 157 ? -25.612 -4.392 35.741 1.00 75.31 157 ASN A N 1
ATOM 1249 C CA . ASN A 1 157 ? -24.673 -5.110 36.593 1.00 75.31 157 ASN A CA 1
ATOM 1250 C C . ASN A 1 157 ? -24.590 -6.576 36.164 1.00 75.31 157 ASN A C 1
ATOM 1252 O O . ASN A 1 157 ? -25.508 -7.356 36.395 1.00 75.31 157 ASN A O 1
ATOM 1256 N N . ASN A 1 158 ? -23.449 -6.979 35.608 1.00 65.50 158 ASN A N 1
ATOM 1257 C CA . ASN A 1 158 ? -23.125 -8.392 35.426 1.00 65.50 158 ASN A CA 1
ATOM 1258 C C . ASN A 1 158 ? -22.605 -8.966 36.752 1.00 65.50 158 ASN A C 1
ATOM 1260 O O . ASN A 1 158 ? -21.426 -9.309 36.864 1.00 65.50 158 ASN A O 1
ATOM 1264 N N . ARG A 1 159 ? -23.458 -9.050 37.781 1.00 60.97 159 ARG A N 1
ATOM 1265 C CA . ARG A 1 159 ? -23.143 -9.924 38.916 1.00 60.97 159 ARG A CA 1
ATOM 1266 C C . ARG A 1 159 ? -23.169 -11.350 38.377 1.00 60.97 159 ARG A C 1
ATOM 1268 O O . ARG A 1 159 ? -24.205 -11.811 37.907 1.00 60.97 159 ARG A O 1
ATOM 1275 N N . LYS A 1 160 ? -22.019 -12.028 38.395 1.00 58.09 160 LYS A N 1
ATOM 1276 C CA . LYS A 1 160 ? -21.994 -13.481 38.227 1.00 58.09 160 LYS A CA 1
ATOM 1277 C C . LYS A 1 160 ? -22.820 -14.044 39.377 1.00 58.09 160 LYS A C 1
ATOM 1279 O O . LYS A 1 160 ? -22.458 -13.832 40.529 1.00 58.09 160 LYS A O 1
ATOM 1284 N N . THR A 1 161 ? -23.938 -14.686 39.072 1.00 60.56 161 THR A N 1
ATOM 1285 C CA . THR A 1 161 ? -24.631 -15.514 40.055 1.00 60.56 161 THR A CA 1
ATOM 1286 C C . THR A 1 161 ? -23.644 -16.584 40.504 1.00 60.56 161 THR A C 1
ATOM 1288 O O . THR A 1 161 ? -23.085 -17.288 39.657 1.00 60.56 161 THR A O 1
ATOM 1291 N N . GLU A 1 162 ? -23.362 -16.664 41.805 1.00 64.31 162 GLU A N 1
ATOM 1292 C CA . GLU A 1 162 ? -22.634 -17.815 42.329 1.00 64.31 162 GLU A CA 1
ATOM 1293 C C . GLU A 1 162 ? -23.466 -19.057 42.019 1.00 64.31 162 GLU A C 1
ATOM 1295 O O . GLU A 1 162 ? -24.666 -19.107 42.275 1.00 64.31 162 GLU A O 1
ATOM 1300 N N . TRP A 1 163 ? -22.833 -20.023 41.362 1.00 64.44 163 TRP A N 1
ATOM 1301 C CA . TRP A 1 163 ? -23.473 -21.240 40.868 1.00 64.44 163 TRP A CA 1
ATOM 1302 C C . TRP A 1 163 ? -23.848 -22.211 41.999 1.00 64.44 163 TRP A C 1
ATOM 1304 O O . TRP A 1 163 ? -24.521 -23.205 41.746 1.00 64.44 163 TRP A O 1
ATOM 1314 N N . ILE A 1 164 ? -23.443 -21.907 43.237 1.00 54.53 164 ILE A N 1
ATOM 1315 C CA . ILE A 1 164 ? -23.800 -22.625 44.458 1.00 54.53 164 ILE A CA 1
ATOM 1316 C C . ILE A 1 164 ? -24.221 -21.601 45.514 1.00 54.53 164 ILE A C 1
ATOM 1318 O O . ILE A 1 164 ? -23.448 -20.712 45.864 1.00 54.53 164 ILE A O 1
ATOM 1322 N N . SER A 1 165 ? -25.436 -21.751 46.036 1.00 70.69 165 SER A N 1
ATOM 1323 C CA . SER A 1 165 ? -25.866 -21.143 47.296 1.00 70.69 165 SER A CA 1
ATOM 1324 C C . SER A 1 165 ? -25.307 -21.952 48.472 1.00 70.69 165 SER A C 1
ATOM 1326 O O . SER A 1 165 ? -25.376 -23.181 48.436 1.00 70.69 165 SER A O 1
ATOM 1328 N N . LYS A 1 166 ? -24.749 -21.272 49.482 1.00 60.97 166 LYS A N 1
ATOM 1329 C CA . LYS A 1 166 ? -24.352 -21.880 50.766 1.00 60.97 166 LYS A CA 1
ATOM 1330 C C . LYS A 1 166 ? -25.552 -22.373 51.564 1.00 60.97 166 LYS A C 1
ATOM 1332 O O . LYS A 1 166 ? -26.619 -21.731 51.447 1.00 60.97 166 LYS A O 1
#

Foldseek 3Di:
DAQADDDDQDPVNVVVVVVCVVQQKDFQLRHDHDDPLFRFFFADVVRPDTHRPDTDMDHNVQSVQWPHWTFDNPDDPVDRTTDIDTHGHDDDDPDPPVPVPPFDFQCVCCVDVVLVVQLVVQLVVLVVVVPPPPDDDPVSVVVSNVVSSCVRRNGDDPPPDDPDDD

Secondary structure (DSSP, 8-state):
--S---SPPPHHHHHHHHHHHHTTEEEGGGTS---GGGT--EE-TTSS-EE-----EEEGGGGGGEEEEEE-TT---SSSB--EEEEE--------------PPB-GGGGGSHHHHHHHHHHHHHHHHTTTTSSS--HHHHHHHHHHHIIIII-B-------SS--

Organism: Sinanodonta woodiana (NCBI:txid1069815)

Radius of gyration: 31.22 Å; Cα contacts (8 Å, |Δi|>4): 198; chains: 1; bounding box: 66×50×82 Å

Mean predicted aligned error: 13.52 Å

InterPro domains:
  IPR036691 Endonuclease/exonuclease/phosphatase superfamily [G3DSA:3.60.10.10] (2-91)
  IPR036691 Endonuclease/exonuclease/phosphatase superfamily [SSF56219] (10-89)

Sequence (166 aa):
MGHHGIGMMTDNGERLINFCQENDLVIGGTLFGHKDIHKLTWTSPGGRAQSQIDHIIINGRWKHSLQDVRVMRNADIGSDHFLLVAKVTLKLRKVRIGISRNKRFDVDKLKNSKVKEEFSVTLRNRFSALEDETALTIDNFNKAMKEAGEEVLGYRNNRKTEWISK

Solvent-accessible surface area (backbone atoms only — not comparable to full-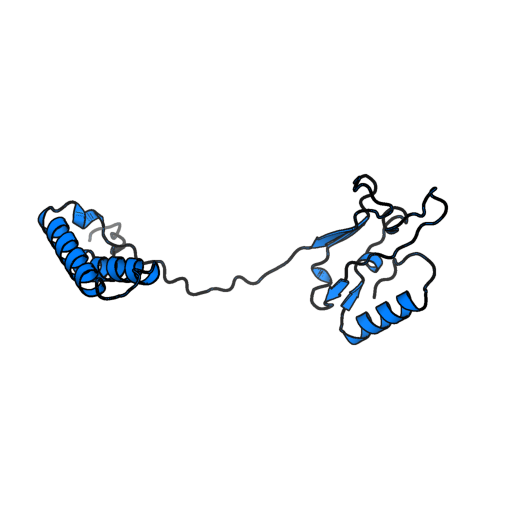atom values): 10140 Å² total; per-residue (Å²): 122,52,89,41,64,77,82,81,85,44,73,69,52,51,52,51,48,51,55,26,62,79,66,50,33,31,53,40,56,15,63,46,92,67,60,65,74,34,57,42,25,34,42,42,92,89,69,82,46,72,42,61,84,73,80,55,71,42,50,49,93,49,49,86,26,53,75,46,45,39,31,41,84,85,56,86,75,92,58,59,53,44,51,73,45,72,43,73,55,84,91,74,81,82,76,79,69,83,69,68,73,78,76,48,60,27,65,73,54,53,75,39,68,69,53,36,51,51,40,51,50,52,39,48,56,52,50,62,74,46,65,86,49,98,67,87,44,72,65,59,51,53,47,45,54,46,53,35,36,53,72,66,46,28,64,59,76,86,72,78,74,71,93,65,83,133

pLDDT: mean 88.76, std 10.67, range [54.53, 97.88]